Protein AF-A0A6P0KDK5-F1 (afdb_monomer_lite)

Secondary structure (DSSP, 8-state):
-HHHHHHHHHHHIIIII---HHHHHHHHTT-SSHHHHHH--HHHHHT-PPPTTSPPP---HHHHHHHHHHHHTT-S-TTS-HHHHHHHHHHHHHHHHHHHHHHT--HHHH-GGG--

pLDDT: mean 86.82, std 13.61, range [45.75, 98.0]

Radius of gyration: 17.65 Å; chains: 1; bounding box: 36×27×55 Å

Sequence (116 aa):
MPEQFHKMLTYALEKEIGLTQSKARSVAYFFVDIEDFLSVEGDKIKSIKSIPGKKAIKLTEDEITRILDYKSSGYLSTQLTVTENYLAVICRVFTKRQLDMIGRLTIKDLNPKRNA

Foldseek 3Di:
DQVLQLVLQLLLLCQVLNDDSVLSSQLSVVARHLVRLLPDDLVVSCVSQGDPPDHGDHDDPSSSVSSVCVSVVPLDDPVDDSVRSSVSSVVVSVVVVVVVVVVPDDPCNVCVPPPD

Structure (mmCIF, N/CA/C/O backbone):
data_AF-A0A6P0KDK5-F1
#
_entry.id   AF-A0A6P0KDK5-F1
#
loop_
_atom_site.group_PDB
_atom_site.id
_atom_site.type_symbol
_atom_site.label_atom_id
_atom_site.label_alt_id
_atom_site.label_comp_id
_atom_site.label_asym_id
_atom_site.label_entity_id
_atom_site.label_seq_id
_atom_site.pdbx_PDB_ins_code
_atom_site.Cartn_x
_atom_site.Cartn_y
_atom_site.Cartn_z
_atom_site.occupancy
_atom_site.B_iso_or_equiv
_atom_site.auth_seq_id
_atom_site.auth_comp_id
_atom_site.auth_asym_id
_atom_site.auth_atom_id
_atom_site.pdbx_PDB_model_num
ATOM 1 N N . MET A 1 1 ? 5.409 10.115 13.153 1.00 51.84 1 MET A N 1
ATOM 2 C CA . MET A 1 1 ? 5.422 8.647 12.973 1.00 51.84 1 MET A CA 1
ATOM 3 C C . MET A 1 1 ? 4.163 8.133 12.257 1.00 51.84 1 MET A C 1
ATOM 5 O O . MET A 1 1 ? 4.351 7.527 11.210 1.00 51.84 1 MET A O 1
ATOM 9 N N . PRO A 1 2 ? 2.914 8.450 12.669 1.00 65.25 2 PRO A N 1
ATOM 10 C CA . PRO A 1 2 ? 1.703 8.007 11.944 1.00 65.25 2 PRO A CA 1
ATOM 11 C C . PRO A 1 2 ? 1.623 8.551 10.510 1.00 65.25 2 PRO A C 1
ATOM 13 O O . PRO A 1 2 ? 1.275 7.850 9.569 1.00 65.25 2 PRO A O 1
ATOM 16 N N . GLU A 1 3 ? 2.055 9.800 10.319 1.00 86.25 3 GLU A N 1
ATOM 17 C CA . GLU A 1 3 ? 2.008 10.466 9.015 1.00 86.25 3 GLU A CA 1
ATOM 18 C C . GLU A 1 3 ? 2.881 9.782 7.946 1.00 86.25 3 GLU A C 1
ATOM 20 O O . GLU A 1 3 ? 2.513 9.758 6.773 1.00 86.25 3 GLU A O 1
ATOM 25 N N . GLN A 1 4 ? 4.031 9.211 8.328 1.00 92.12 4 GLN A N 1
ATOM 26 C CA . GLN A 1 4 ? 4.889 8.478 7.389 1.00 92.12 4 GLN A CA 1
ATOM 27 C C . GLN A 1 4 ? 4.239 7.162 6.964 1.00 92.12 4 GLN A C 1
ATOM 29 O O . GLN A 1 4 ? 4.271 6.834 5.779 1.00 92.12 4 GLN A O 1
ATOM 34 N N . PHE A 1 5 ? 3.594 6.460 7.899 1.00 95.94 5 PHE A N 1
ATOM 35 C CA . PHE A 1 5 ? 2.836 5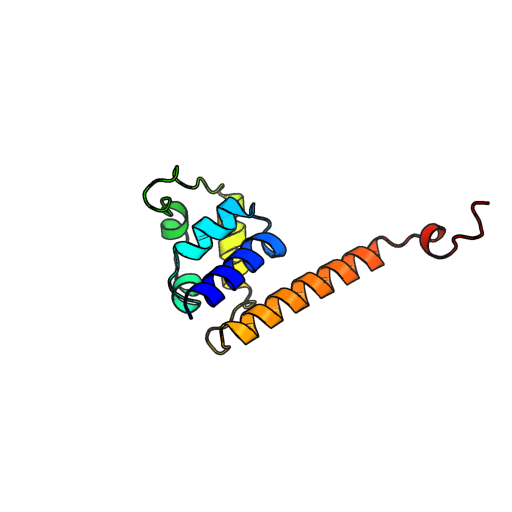.252 7.594 1.00 95.94 5 PHE A CA 1
ATOM 36 C C . PHE A 1 5 ? 1.675 5.563 6.646 1.00 95.94 5 PHE A C 1
ATOM 38 O O . PHE A 1 5 ? 1.556 4.935 5.596 1.00 95.94 5 PHE A O 1
ATOM 45 N N . HIS A 1 6 ? 0.880 6.598 6.938 1.00 95.56 6 HIS A N 1
ATOM 46 C CA . HIS A 1 6 ? -0.226 6.996 6.065 1.00 95.56 6 HIS A CA 1
ATOM 47 C C . HIS A 1 6 ? 0.253 7.406 4.673 1.00 95.56 6 HIS A C 1
ATOM 49 O O . HIS A 1 6 ? -0.390 7.047 3.687 1.00 95.56 6 HIS A O 1
ATOM 55 N N . LYS A 1 7 ? 1.387 8.112 4.560 1.00 96.75 7 LYS A N 1
ATOM 56 C CA . LYS A 1 7 ? 2.004 8.452 3.264 1.00 96.75 7 LYS A CA 1
ATOM 57 C C . LYS A 1 7 ? 2.432 7.202 2.497 1.00 96.75 7 LYS A C 1
ATOM 59 O O . LYS A 1 7 ? 2.075 7.071 1.327 1.00 96.75 7 LYS A O 1
ATOM 64 N N . MET A 1 8 ? 3.138 6.284 3.155 1.00 97.25 8 MET A N 1
ATOM 65 C CA . MET A 1 8 ? 3.560 5.011 2.570 1.00 97.25 8 MET A CA 1
ATOM 66 C C . MET A 1 8 ? 2.358 4.201 2.079 1.00 97.25 8 MET A C 1
ATOM 68 O O . MET A 1 8 ? 2.324 3.790 0.920 1.00 97.25 8 MET A O 1
ATOM 72 N N . LEU A 1 9 ? 1.357 3.994 2.938 1.00 97.25 9 LEU A N 1
ATOM 73 C CA . LEU A 1 9 ? 0.196 3.177 2.604 1.00 97.25 9 LEU A CA 1
ATOM 74 C C . LEU A 1 9 ? -0.638 3.838 1.504 1.00 97.25 9 LEU A C 1
ATOM 76 O O . LEU A 1 9 ? -1.042 3.162 0.566 1.00 97.25 9 LEU A O 1
ATOM 80 N N . THR A 1 10 ? -0.807 5.165 1.536 1.00 97.19 10 THR A N 1
ATOM 81 C CA . THR A 1 10 ? -1.449 5.906 0.435 1.00 97.19 10 THR A CA 1
ATOM 82 C C . THR A 1 10 ? -0.727 5.653 -0.889 1.00 97.19 10 THR A C 1
ATOM 84 O O . THR A 1 10 ? -1.374 5.343 -1.886 1.00 97.19 10 THR A O 1
ATOM 87 N N . TYR A 1 11 ? 0.606 5.746 -0.905 1.00 98.00 11 TYR A N 1
ATOM 88 C CA . TYR A 1 11 ? 1.398 5.513 -2.111 1.00 98.00 11 TYR A CA 1
ATOM 89 C C . TYR A 1 11 ? 1.265 4.071 -2.620 1.00 98.00 11 TYR A C 1
ATOM 91 O O . TYR A 1 11 ? 1.058 3.865 -3.814 1.00 98.00 11 TYR A O 1
ATOM 99 N N . ALA A 1 12 ? 1.329 3.078 -1.729 1.00 97.81 12 ALA A N 1
ATOM 100 C CA . ALA A 1 12 ? 1.153 1.669 -2.080 1.00 97.81 12 ALA A CA 1
ATOM 101 C C . ALA A 1 12 ? -0.236 1.396 -2.683 1.00 97.81 12 ALA A C 1
ATOM 103 O O . ALA A 1 12 ? -0.345 0.853 -3.782 1.00 97.81 12 ALA A O 1
ATOM 104 N N . LEU A 1 13 ? -1.298 1.847 -2.010 1.00 97.06 13 LEU A N 1
ATOM 105 C CA . LEU A 1 13 ? -2.681 1.700 -2.472 1.00 97.06 13 LEU A CA 1
ATOM 106 C C . LEU A 1 13 ? -2.915 2.383 -3.832 1.00 97.06 13 LEU A C 1
ATOM 108 O O . LEU A 1 13 ? -3.683 1.894 -4.660 1.00 97.06 13 LEU A O 1
ATOM 112 N N . GLU A 1 14 ? -2.245 3.505 -4.089 1.00 97.81 14 GLU A N 1
ATOM 113 C CA . GLU A 1 14 ? -2.344 4.205 -5.368 1.00 97.81 14 GLU A CA 1
ATOM 114 C C . GLU A 1 14 ? -1.553 3.503 -6.483 1.00 97.81 14 GLU A C 1
ATOM 116 O O . GLU A 1 14 ? -2.061 3.342 -7.591 1.00 97.81 14 GLU A O 1
ATOM 121 N N . LYS A 1 15 ? -0.301 3.106 -6.225 1.00 97.38 15 LYS A N 1
ATOM 122 C CA . LYS A 1 15 ? 0.634 2.677 -7.279 1.00 97.38 15 LYS A CA 1
ATOM 123 C C . LYS A 1 15 ? 0.680 1.174 -7.524 1.00 97.38 15 LYS A C 1
ATOM 125 O O . LYS A 1 15 ? 0.915 0.778 -8.662 1.00 97.38 15 LYS A O 1
ATOM 130 N N . GLU A 1 16 ? 0.478 0.361 -6.494 1.00 95.62 16 GLU A N 1
ATOM 131 C CA . GLU A 1 16 ? 0.504 -1.104 -6.600 1.00 95.62 16 GLU A CA 1
ATOM 132 C C . GLU A 1 16 ? -0.902 -1.654 -6.847 1.00 95.62 16 GLU A C 1
ATOM 134 O O . GLU A 1 16 ? -1.100 -2.486 -7.729 1.00 95.62 16 GLU A O 1
ATOM 139 N N . ILE A 1 17 ? -1.892 -1.140 -6.108 1.00 95.31 17 ILE A N 1
ATOM 140 C CA . ILE A 1 17 ? -3.285 -1.594 -6.208 1.00 95.31 17 ILE A CA 1
ATOM 141 C C . ILE A 1 17 ? -4.049 -0.838 -7.294 1.00 95.31 17 ILE A C 1
ATOM 143 O O . ILE A 1 17 ? -4.863 -1.446 -7.979 1.00 95.31 17 ILE A O 1
ATOM 147 N N . GLY A 1 18 ? -3.792 0.460 -7.490 1.00 95.31 18 GLY A N 1
ATOM 148 C CA . GLY A 1 18 ? -4.477 1.274 -8.502 1.00 95.31 18 GLY A CA 1
ATOM 149 C C . GLY A 1 18 ? -5.743 1.975 -8.002 1.00 95.31 18 GLY A C 1
ATOM 150 O O . GLY A 1 18 ? -6.655 2.220 -8.793 1.00 95.31 18 GLY A O 1
ATOM 151 N N . LEU A 1 19 ? -5.833 2.288 -6.705 1.00 95.06 19 LEU A N 1
ATOM 152 C CA . LEU A 1 19 ? -6.876 3.183 -6.196 1.00 95.06 19 LEU A CA 1
ATOM 153 C C . LEU A 1 19 ? -6.606 4.629 -6.626 1.00 95.06 19 LEU A C 1
ATOM 155 O O . LEU A 1 19 ? -5.463 5.051 -6.794 1.00 95.06 19 LEU A O 1
ATOM 159 N N . THR A 1 20 ? -7.661 5.441 -6.725 1.00 93.69 20 THR A N 1
ATOM 160 C CA . THR A 1 20 ? -7.475 6.891 -6.869 1.00 93.69 20 THR A CA 1
ATOM 161 C C . THR A 1 20 ? -6.800 7.458 -5.623 1.00 93.69 20 THR A C 1
ATOM 163 O O . THR A 1 20 ? -7.057 6.997 -4.510 1.00 93.69 20 THR A O 1
ATOM 166 N N . GLN A 1 21 ? -5.996 8.511 -5.782 1.00 92.38 21 GLN A N 1
ATOM 167 C CA . GLN A 1 21 ? -5.279 9.137 -4.667 1.00 92.38 21 GLN A CA 1
ATOM 168 C C . GLN A 1 21 ? -6.207 9.502 -3.492 1.00 92.38 21 GLN A C 1
ATOM 170 O O . GLN A 1 21 ? -5.857 9.304 -2.329 1.00 92.38 21 GLN A O 1
ATOM 175 N N . SER A 1 22 ? -7.422 9.989 -3.779 1.00 89.94 22 SER A N 1
ATOM 176 C CA . SER A 1 22 ? -8.403 10.305 -2.734 1.00 89.94 22 SER A CA 1
ATOM 177 C C . SER A 1 22 ? -8.866 9.061 -1.974 1.00 89.94 22 SER A C 1
ATOM 179 O O . SER A 1 22 ? -8.953 9.116 -0.750 1.00 89.94 22 SER A O 1
ATOM 181 N N . LYS A 1 23 ? -9.171 7.956 -2.671 1.00 90.50 23 LYS A N 1
ATOM 182 C CA . LYS A 1 23 ? -9.588 6.700 -2.029 1.00 90.50 23 LYS A CA 1
ATOM 183 C C . LYS A 1 23 ? -8.434 6.086 -1.243 1.00 90.50 23 LYS A C 1
ATOM 185 O O . LYS A 1 23 ? -8.614 5.768 -0.074 1.00 90.50 23 LYS A O 1
ATOM 190 N N . ALA A 1 24 ? -7.253 5.998 -1.856 1.00 93.69 24 ALA A N 1
ATOM 191 C CA . ALA A 1 24 ? -6.032 5.494 -1.237 1.00 93.69 24 ALA A CA 1
ATOM 192 C C . ALA A 1 24 ? -5.730 6.218 0.076 1.00 93.69 24 ALA A C 1
ATOM 194 O O . ALA A 1 24 ? -5.548 5.580 1.109 1.00 93.69 24 ALA A O 1
ATOM 195 N N . ARG A 1 25 ? -5.772 7.557 0.061 1.00 91.88 25 ARG A N 1
ATOM 196 C CA . ARG A 1 25 ? -5.565 8.357 1.267 1.00 91.88 25 ARG A CA 1
ATOM 197 C C . ARG A 1 25 ? -6.609 8.040 2.323 1.00 91.88 25 ARG A C 1
ATOM 199 O O . ARG A 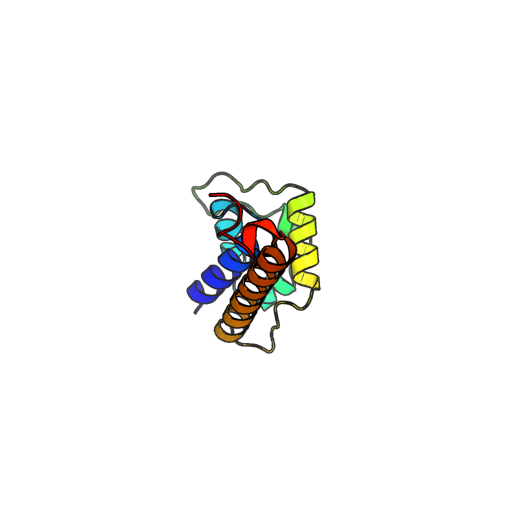1 25 ? -6.268 7.823 3.475 1.00 91.88 25 ARG A O 1
ATOM 206 N N . SER A 1 26 ? -7.884 8.026 1.962 1.00 88.81 26 SER A N 1
ATOM 207 C CA . SER A 1 26 ? -8.918 7.791 2.961 1.00 88.81 26 SER A CA 1
ATOM 208 C C . SER A 1 26 ? -8.876 6.386 3.565 1.00 88.81 26 SER A C 1
ATOM 210 O O . SER A 1 26 ? -9.106 6.259 4.761 1.00 88.81 26 SER A O 1
ATOM 212 N N . VAL A 1 27 ? -8.536 5.365 2.775 1.00 90.81 27 VAL A N 1
ATOM 213 C CA . VAL A 1 27 ? -8.314 3.999 3.272 1.00 90.81 27 VAL A CA 1
ATOM 214 C C . VAL A 1 27 ? -7.087 3.953 4.179 1.00 90.81 27 VAL A C 1
ATOM 216 O O . VAL A 1 27 ? -7.169 3.409 5.270 1.00 90.81 27 VAL A O 1
ATOM 219 N N . ALA A 1 28 ? -5.970 4.572 3.788 1.00 92.88 28 ALA A N 1
ATOM 220 C CA . ALA A 1 28 ? -4.748 4.564 4.590 1.00 92.88 28 ALA A CA 1
ATOM 221 C C . ALA A 1 28 ? -4.951 5.158 5.993 1.00 92.88 28 ALA A C 1
ATOM 223 O O . ALA A 1 28 ? -4.432 4.626 6.966 1.00 92.88 28 ALA A O 1
ATOM 224 N N . TYR A 1 29 ? -5.733 6.234 6.097 1.00 90.50 29 TYR A N 1
ATOM 225 C CA . TYR A 1 29 ? -6.032 6.903 7.368 1.00 90.50 29 TYR A CA 1
ATOM 226 C C . TYR A 1 29 ? -6.996 6.127 8.276 1.00 90.50 29 TYR A C 1
ATOM 228 O O . TYR A 1 29 ? -7.183 6.529 9.422 1.00 90.50 29 TYR A O 1
ATOM 236 N N . PHE A 1 30 ? -7.623 5.055 7.783 1.00 89.00 30 PHE A N 1
ATOM 237 C CA . PHE A 1 30 ? -8.408 4.157 8.628 1.00 89.00 30 PHE A CA 1
ATOM 238 C C . PHE A 1 30 ? -7.516 3.332 9.561 1.00 89.00 30 PHE A C 1
ATOM 240 O O . PHE A 1 30 ? -7.971 2.929 10.625 1.00 89.00 30 PHE A O 1
ATOM 247 N N . PHE A 1 31 ? -6.257 3.121 9.172 1.00 91.12 31 PHE A N 1
ATOM 248 C CA . PHE A 1 31 ? -5.321 2.279 9.899 1.00 91.12 31 PHE A CA 1
ATOM 249 C C . PHE A 1 31 ? -4.350 3.105 10.733 1.00 91.12 31 PHE A C 1
ATOM 251 O O . PHE A 1 31 ? -3.942 4.205 10.340 1.00 91.12 31 PHE A O 1
ATOM 258 N N . VAL A 1 32 ? -3.952 2.569 11.881 1.00 92.06 32 VAL A N 1
ATOM 259 C CA . VAL A 1 32 ? -2.993 3.225 12.779 1.00 92.06 32 VAL A CA 1
ATOM 260 C C . VAL A 1 32 ? -1.551 2.931 12.363 1.00 92.06 32 VAL A C 1
ATOM 262 O O . VAL A 1 32 ? -0.717 3.841 12.356 1.00 92.06 32 VAL A O 1
ATOM 265 N N . ASP A 1 33 ? -1.271 1.691 11.967 1.00 94.56 33 ASP A N 1
ATOM 266 C CA . ASP A 1 33 ? 0.052 1.216 11.568 1.00 94.56 33 ASP A CA 1
ATOM 267 C C . ASP A 1 33 ? -0.023 0.001 10.617 1.00 94.56 33 ASP A C 1
ATOM 269 O O . ASP A 1 33 ? -1.086 -0.381 10.118 1.00 94.56 33 ASP A O 1
ATOM 273 N N . ILE A 1 34 ? 1.144 -0.577 10.310 1.00 95.50 34 ILE A N 1
ATOM 274 C CA . ILE A 1 34 ? 1.281 -1.712 9.388 1.00 95.50 34 ILE A CA 1
ATOM 275 C C . ILE A 1 34 ? 0.597 -2.965 9.940 1.00 95.50 34 ILE A C 1
ATOM 277 O O . ILE A 1 34 ? 0.016 -3.714 9.161 1.00 95.50 34 ILE A O 1
ATOM 281 N N . GLU A 1 35 ? 0.652 -3.205 11.247 1.00 95.19 35 GLU A N 1
ATOM 282 C CA . GLU A 1 35 ? 0.058 -4.393 11.860 1.00 95.19 35 GLU A CA 1
ATOM 283 C C . GLU A 1 35 ? -1.471 -4.316 11.830 1.00 95.19 35 GLU A C 1
ATOM 285 O O . GLU A 1 35 ? -2.137 -5.281 11.451 1.00 95.19 35 GLU A O 1
ATOM 290 N N . ASP A 1 36 ? -2.032 -3.143 12.116 1.00 93.75 36 ASP A N 1
ATOM 291 C CA . ASP A 1 36 ? -3.463 -2.872 11.987 1.00 93.75 36 ASP A CA 1
ATOM 292 C C . ASP A 1 36 ? -3.951 -3.097 10.540 1.00 93.75 36 ASP A C 1
ATOM 294 O O . ASP A 1 36 ? -4.920 -3.818 10.288 1.00 93.75 36 ASP A O 1
ATOM 298 N N . PHE A 1 37 ? -3.205 -2.601 9.547 1.00 94.88 37 PHE A N 1
ATOM 299 C CA . PHE A 1 37 ? -3.506 -2.874 8.138 1.00 94.88 37 PHE A CA 1
ATOM 300 C C . PHE A 1 37 ? -3.378 -4.365 7.771 1.00 94.88 37 PHE A C 1
ATOM 302 O O . PHE A 1 37 ? -4.213 -4.906 7.045 1.00 94.88 37 PHE A O 1
ATOM 309 N N . LEU A 1 38 ? -2.347 -5.056 8.264 1.00 95.12 38 LEU A N 1
ATOM 310 C CA . LEU A 1 38 ? -2.098 -6.470 7.963 1.00 95.12 38 LEU A CA 1
ATOM 311 C C . LEU A 1 38 ? -2.965 -7.441 8.777 1.00 95.12 38 LEU A C 1
ATOM 313 O O . LEU A 1 38 ? -3.013 -8.626 8.449 1.00 95.12 38 LEU A O 1
ATOM 317 N N . SER A 1 39 ? -3.712 -6.974 9.771 1.00 92.81 39 SER A N 1
ATOM 318 C CA . SER A 1 39 ? -4.632 -7.805 10.556 1.00 92.81 39 SER A CA 1
ATOM 319 C C . SER A 1 39 ? -6.099 -7.641 10.143 1.00 92.81 39 SER A C 1
ATOM 321 O O . SER A 1 39 ? -6.895 -8.548 10.375 1.00 92.81 39 SER A O 1
ATOM 323 N N . VAL A 1 40 ? -6.468 -6.559 9.446 1.00 89.50 40 VAL A N 1
ATOM 324 C CA . VAL A 1 40 ? -7.871 -6.266 9.100 1.00 89.50 40 VAL A CA 1
ATOM 325 C C . VAL A 1 40 ? -8.544 -7.341 8.233 1.00 89.50 40 VAL A C 1
ATOM 327 O O . VAL A 1 40 ? -8.002 -7.804 7.228 1.00 89.50 40 VAL A O 1
ATOM 330 N N . GLU A 1 41 ? -9.765 -7.725 8.589 1.00 85.12 41 GLU A N 1
ATOM 331 C CA . GLU A 1 41 ? -10.591 -8.655 7.810 1.00 85.12 41 GLU A CA 1
ATOM 332 C C . GLU A 1 41 ? -11.362 -7.941 6.689 1.00 85.12 41 GLU A C 1
ATOM 334 O O . GLU A 1 41 ? -11.685 -6.754 6.792 1.00 85.12 41 GLU A O 1
ATOM 339 N N . GLY A 1 42 ? -11.713 -8.672 5.625 1.00 74.81 42 GLY A N 1
ATOM 340 C CA . GLY A 1 42 ? -12.402 -8.114 4.452 1.00 74.81 42 GLY A CA 1
ATOM 341 C C . GLY A 1 42 ? -13.724 -7.409 4.778 1.00 74.81 42 GLY A C 1
ATOM 342 O O . GLY A 1 42 ? -14.002 -6.339 4.232 1.00 74.81 42 GLY A O 1
ATOM 343 N N . ASP A 1 43 ? -14.496 -7.934 5.730 1.00 75.12 43 ASP A N 1
ATOM 344 C CA . ASP A 1 43 ? -15.770 -7.334 6.149 1.00 75.12 43 ASP A CA 1
ATOM 345 C C . ASP A 1 43 ? -15.581 -5.977 6.836 1.00 75.12 43 ASP A C 1
ATOM 347 O O . ASP A 1 43 ? -16.392 -5.061 6.670 1.00 75.12 43 ASP A O 1
ATOM 351 N N . LYS A 1 44 ? -14.459 -5.788 7.540 1.00 74.94 44 LYS A N 1
ATOM 352 C CA . LYS A 1 44 ? -14.111 -4.490 8.128 1.00 74.94 44 LYS A CA 1
ATOM 353 C C . LYS A 1 44 ? -13.694 -3.488 7.054 1.00 74.94 44 LYS A C 1
ATOM 355 O O . LYS A 1 44 ? -14.077 -2.323 7.158 1.00 74.94 44 LYS A O 1
ATOM 360 N N . ILE A 1 45 ? -13.024 -3.932 5.986 1.00 79.81 45 ILE A N 1
ATOM 361 C CA . ILE A 1 45 ? -12.670 -3.075 4.839 1.00 79.81 45 ILE A CA 1
ATOM 362 C C . ILE A 1 45 ? -13.932 -2.550 4.135 1.00 79.81 45 ILE A C 1
ATOM 364 O O . ILE A 1 45 ? -14.010 -1.365 3.807 1.00 79.81 45 ILE A O 1
ATOM 368 N N . LYS A 1 46 ? -14.961 -3.395 3.969 1.00 74.69 46 LYS A N 1
ATOM 369 C CA . LYS A 1 46 ? -16.277 -2.988 3.427 1.00 74.69 46 LYS A CA 1
ATOM 370 C C . LYS A 1 46 ? -16.929 -1.877 4.246 1.00 74.69 46 LYS A C 1
ATOM 372 O O . LYS A 1 46 ? -17.647 -1.037 3.708 1.00 74.69 46 LYS A O 1
ATOM 377 N N . SER A 1 47 ? -16.667 -1.876 5.550 1.00 70.06 47 SER A N 1
ATOM 378 C CA . SER A 1 47 ? -17.239 -0.931 6.503 1.00 70.06 47 SER A CA 1
ATOM 379 C C . SER A 1 47 ? -16.432 0.358 6.687 1.00 70.06 47 SER A C 1
ATOM 381 O O . SER A 1 47 ? -16.819 1.168 7.531 1.00 70.06 47 SER A O 1
ATOM 383 N N . ILE A 1 48 ? -15.350 0.583 5.920 1.00 73.12 48 ILE A N 1
ATOM 384 C CA . ILE A 1 48 ? -14.533 1.804 6.019 1.00 73.12 48 ILE A CA 1
ATOM 385 C C . ILE A 1 48 ? -15.408 3.020 5.694 1.00 73.12 48 ILE A C 1
ATOM 387 O O . ILE A 1 48 ? -15.660 3.378 4.541 1.00 73.12 48 ILE A O 1
ATOM 391 N N . LYS A 1 49 ? -15.899 3.671 6.749 1.00 63.00 49 LYS A N 1
ATOM 392 C CA . LYS A 1 49 ? -16.618 4.938 6.661 1.00 63.00 49 LYS A CA 1
ATOM 393 C C . LYS A 1 49 ? -15.600 6.057 6.495 1.00 63.00 49 LYS A C 1
ATOM 395 O O . LYS A 1 49 ? -14.485 5.996 7.005 1.00 63.00 49 LYS A O 1
ATOM 400 N N . SER A 1 50 ? -15.994 7.098 5.771 1.00 55.62 50 SER A N 1
ATOM 401 C CA . SER A 1 50 ? -15.133 8.268 5.628 1.00 55.62 50 SER A CA 1
ATOM 402 C C . SER A 1 50 ? -14.877 8.958 6.956 1.00 55.62 50 SER A C 1
ATOM 404 O O . SER A 1 50 ? -15.719 8.961 7.852 1.00 55.62 50 SER A O 1
ATOM 406 N N . ILE A 1 51 ? -13.718 9.610 7.008 1.00 57.88 51 ILE A N 1
ATOM 407 C CA . ILE A 1 51 ? -13.327 10.580 8.030 1.00 57.88 51 ILE A CA 1
ATOM 408 C C . ILE A 1 51 ? -14.488 11.572 8.257 1.00 57.88 51 ILE A C 1
ATOM 410 O O . ILE A 1 51 ? -15.105 12.002 7.269 1.00 57.88 51 ILE A O 1
ATOM 414 N N . PRO A 1 52 ? -14.782 11.962 9.515 1.00 45.75 52 PRO A N 1
ATOM 415 C CA . PRO A 1 52 ? -15.819 12.943 9.828 1.00 45.75 52 PRO A CA 1
ATOM 416 C C . PRO A 1 52 ? -15.727 14.180 8.920 1.00 45.75 52 PRO A C 1
ATOM 418 O O . PRO A 1 52 ? -14.667 14.791 8.793 1.00 45.75 52 PRO A O 1
ATOM 421 N N . GLY A 1 53 ? -16.831 14.520 8.243 1.00 53.50 53 GLY A N 1
ATOM 422 C CA . GLY A 1 53 ? -16.909 15.647 7.302 1.00 53.50 53 GLY A CA 1
ATOM 423 C C . GLY A 1 53 ? -16.689 15.313 5.817 1.00 53.50 53 GLY A C 1
ATOM 424 O O . GLY A 1 53 ? -16.806 16.208 4.981 1.00 53.50 53 GLY A O 1
ATOM 425 N N . LYS A 1 54 ? -16.419 14.053 5.440 1.00 55.00 54 LYS A N 1
ATOM 426 C CA . LYS A 1 54 ? -16.339 13.616 4.028 1.00 55.00 54 LYS A CA 1
ATOM 427 C C . LYS A 1 54 ? -17.359 12.516 3.710 1.00 55.00 54 LYS A C 1
ATOM 429 O O . LYS A 1 54 ? -17.656 11.675 4.552 1.00 55.00 54 LYS A O 1
ATOM 434 N N . LYS A 1 55 ? -17.889 12.500 2.476 1.00 58.41 55 LYS A N 1
ATOM 435 C CA . LYS A 1 55 ? -18.774 11.425 1.970 1.00 58.41 55 LYS A CA 1
ATOM 436 C C . LYS A 1 55 ? -18.090 10.070 2.131 1.00 58.41 55 LYS A C 1
ATOM 438 O O . LYS A 1 55 ? -16.919 9.981 1.776 1.00 58.41 55 LYS A O 1
ATOM 443 N N . ALA A 1 56 ? -18.806 9.054 2.624 1.00 66.12 56 ALA A N 1
ATOM 444 C CA . ALA A 1 56 ? -18.309 7.684 2.794 1.00 66.12 56 ALA A CA 1
ATOM 445 C C . ALA A 1 56 ? -17.570 7.176 1.543 1.00 66.12 56 ALA A C 1
ATOM 447 O O . ALA A 1 56 ? -18.057 7.359 0.424 1.00 66.12 56 ALA A O 1
ATOM 448 N N . ILE A 1 57 ? -16.396 6.561 1.723 1.00 75.81 57 ILE A N 1
ATOM 449 C CA . ILE A 1 57 ? -15.676 5.933 0.613 1.00 75.81 57 ILE A CA 1
ATOM 450 C C . ILE A 1 57 ? -16.451 4.690 0.210 1.00 75.81 57 ILE A C 1
ATOM 452 O O . ILE A 1 57 ? -16.665 3.793 1.017 1.00 75.81 57 ILE A O 1
ATOM 456 N N . LYS A 1 58 ? -16.867 4.633 -1.053 1.00 82.44 58 LYS A N 1
ATOM 457 C CA . LYS A 1 58 ? -17.432 3.421 -1.635 1.00 82.44 58 LYS A CA 1
ATOM 458 C C . LYS A 1 58 ? -16.321 2.689 -2.382 1.00 82.44 58 LYS A C 1
ATOM 460 O O . LYS A 1 58 ? -15.878 3.164 -3.433 1.00 82.44 58 LYS A O 1
ATOM 465 N N . LEU A 1 59 ? -15.850 1.588 -1.803 1.00 86.38 59 LEU A N 1
ATOM 466 C CA . LEU A 1 59 ? -14.965 0.643 -2.480 1.00 86.38 59 LEU A CA 1
ATOM 467 C C . LEU A 1 59 ? -15.809 -0.343 -3.296 1.00 86.38 59 LEU A C 1
ATOM 469 O O . LEU A 1 59 ? -16.899 -0.726 -2.869 1.00 86.38 59 LEU A O 1
ATOM 473 N N . THR A 1 60 ? -15.343 -0.709 -4.485 1.00 90.12 60 THR A N 1
ATOM 474 C CA . THR A 1 60 ? -15.930 -1.817 -5.252 1.00 90.12 60 THR A CA 1
ATOM 475 C C . THR A 1 60 ? -15.427 -3.154 -4.707 1.00 90.12 60 THR A C 1
ATOM 477 O O . THR A 1 60 ? -14.382 -3.201 -4.064 1.00 90.12 60 THR A O 1
ATOM 480 N N . GLU A 1 61 ? -16.133 -4.254 -4.981 1.00 89.31 61 GLU A N 1
ATOM 481 C CA . GLU A 1 61 ? -15.653 -5.590 -4.584 1.00 89.31 61 GLU A CA 1
ATOM 482 C C . GLU A 1 61 ? -14.270 -5.892 -5.189 1.00 89.31 61 GLU A C 1
ATOM 484 O O . GLU A 1 61 ? -13.394 -6.357 -4.476 1.00 89.31 61 GLU A O 1
ATOM 489 N N . ASP A 1 62 ? -14.024 -5.509 -6.448 1.00 93.00 62 ASP A N 1
ATOM 490 C CA . ASP A 1 62 ? -12.702 -5.620 -7.089 1.00 93.00 62 ASP A CA 1
ATOM 491 C C . ASP A 1 62 ? -11.605 -4.816 -6.362 1.00 93.00 62 ASP A C 1
ATOM 493 O O . ASP A 1 62 ? -10.495 -5.306 -6.158 1.00 93.00 62 ASP A O 1
ATOM 497 N N . GLU A 1 63 ? -11.900 -3.583 -5.935 1.00 93.06 63 GLU A N 1
ATOM 498 C CA . GLU A 1 63 ? -10.954 -2.778 -5.153 1.00 93.06 63 GLU A CA 1
ATOM 499 C C . GLU A 1 63 ? -10.641 -3.447 -3.807 1.00 93.06 63 GLU A C 1
ATOM 501 O O . GLU A 1 63 ? -9.492 -3.441 -3.374 1.00 93.06 63 GLU A O 1
ATOM 506 N N . ILE A 1 64 ? -11.642 -4.049 -3.160 1.00 92.00 64 ILE A N 1
ATOM 507 C CA . ILE A 1 64 ? -11.472 -4.763 -1.890 1.00 92.00 64 ILE A CA 1
ATOM 508 C C . ILE A 1 64 ? -10.635 -6.024 -2.091 1.00 92.00 64 ILE A C 1
ATOM 510 O O . ILE A 1 64 ? -9.693 -6.240 -1.331 1.00 92.00 64 ILE A O 1
ATOM 514 N N . THR A 1 65 ? -10.922 -6.814 -3.127 1.00 93.06 65 THR A N 1
ATOM 515 C CA . THR A 1 65 ? -10.131 -7.997 -3.482 1.00 93.06 65 THR A CA 1
ATOM 516 C C . THR A 1 65 ? -8.670 -7.623 -3.696 1.00 93.06 65 THR A C 1
ATOM 518 O O . THR A 1 65 ? -7.807 -8.195 -3.041 1.00 93.06 65 THR A O 1
ATOM 521 N N . ARG A 1 66 ? -8.373 -6.583 -4.485 1.00 95.38 66 ARG A N 1
ATOM 522 C CA . ARG A 1 66 ? -6.982 -6.148 -4.698 1.00 95.38 66 ARG A CA 1
ATOM 523 C C . ARG A 1 66 ? -6.287 -5.677 -3.415 1.00 95.38 66 ARG A C 1
ATOM 525 O O . ARG A 1 66 ? -5.083 -5.884 -3.270 1.00 95.38 66 ARG A O 1
ATOM 532 N N . ILE A 1 67 ? -7.008 -5.048 -2.482 1.00 94.44 67 ILE A N 1
ATOM 533 C CA . ILE A 1 67 ? -6.449 -4.679 -1.168 1.00 94.44 67 ILE A CA 1
ATOM 534 C C . ILE A 1 67 ? -6.111 -5.937 -0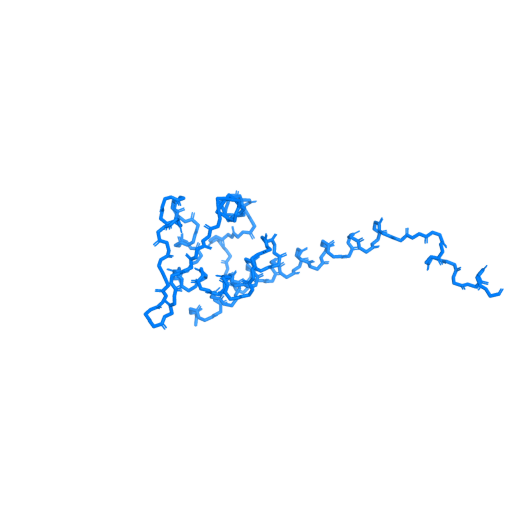.360 1.00 94.44 67 ILE A C 1
ATOM 536 O O . ILE A 1 67 ? -5.032 -6.004 0.228 1.00 94.44 67 ILE A O 1
ATOM 540 N N . LEU A 1 68 ? -7.009 -6.925 -0.335 1.00 93.06 68 LEU A N 1
ATOM 541 C CA . LEU A 1 68 ? -6.793 -8.197 0.360 1.00 93.06 68 LEU A CA 1
ATOM 542 C C . LEU A 1 68 ? -5.629 -8.986 -0.253 1.00 93.06 68 LEU A C 1
ATOM 544 O O . LEU A 1 68 ? -4.769 -9.474 0.482 1.00 93.06 68 LEU A O 1
ATOM 548 N N . ASP A 1 69 ? -5.544 -9.029 -1.580 1.00 94.75 69 ASP A N 1
ATOM 549 C CA . ASP A 1 69 ? -4.441 -9.664 -2.298 1.00 94.75 69 ASP A CA 1
ATOM 550 C C . ASP A 1 69 ? -3.116 -8.988 -1.939 1.00 94.75 69 ASP A C 1
ATOM 552 O O . ASP A 1 69 ? -2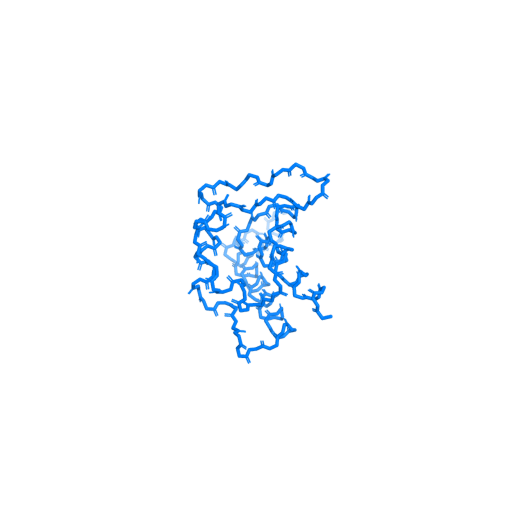.166 -9.649 -1.519 1.00 94.75 69 ASP A O 1
ATOM 556 N N . TYR A 1 70 ? -3.067 -7.654 -1.995 1.00 95.50 70 TYR A N 1
ATOM 557 C CA . TYR A 1 70 ? -1.880 -6.888 -1.621 1.00 95.50 70 TYR A CA 1
ATOM 558 C C . TYR A 1 70 ? -1.473 -7.120 -0.162 1.00 95.50 70 TYR A C 1
ATOM 560 O O . TYR A 1 70 ? -0.295 -7.328 0.123 1.00 95.50 70 TYR A O 1
ATOM 568 N N . LYS A 1 71 ? -2.434 -7.140 0.765 1.00 93.25 71 LYS A N 1
ATOM 569 C CA . LYS A 1 71 ? -2.208 -7.462 2.180 1.00 93.25 71 LYS A CA 1
ATOM 570 C C . LYS A 1 71 ? -1.569 -8.849 2.343 1.00 93.25 71 LYS A C 1
ATOM 572 O O . LYS A 1 71 ? -0.644 -9.008 3.133 1.00 93.25 71 LYS A O 1
ATOM 577 N N . SER A 1 72 ? -2.035 -9.838 1.579 1.00 93.00 72 SER A N 1
ATOM 578 C CA . SER A 1 72 ? -1.549 -11.225 1.643 1.00 93.00 72 SER A CA 1
ATOM 579 C C . SER A 1 72 ? -0.248 -11.486 0.869 1.00 93.00 72 SER A C 1
ATOM 581 O O . SER A 1 72 ? 0.410 -12.496 1.095 1.00 93.00 72 SER A O 1
ATOM 583 N N . SER A 1 73 ? 0.159 -10.566 -0.010 1.00 93.69 73 SER A N 1
ATOM 584 C CA . SER A 1 73 ? 1.313 -10.728 -0.911 1.00 93.69 73 SER A CA 1
ATOM 585 C C . SER A 1 73 ? 2.688 -10.792 -0.228 1.00 93.69 73 SER A C 1
ATOM 587 O O . SER A 1 73 ? 3.679 -11.125 -0.877 1.00 93.69 73 SER A O 1
ATOM 589 N N . GLY A 1 74 ? 2.785 -10.407 1.050 1.00 94.06 74 GLY A N 1
ATOM 590 C CA . GLY A 1 74 ? 4.065 -10.259 1.754 1.00 94.06 74 GLY A CA 1
ATOM 591 C C . GLY A 1 74 ? 4.873 -9.019 1.341 1.00 94.06 74 GLY A C 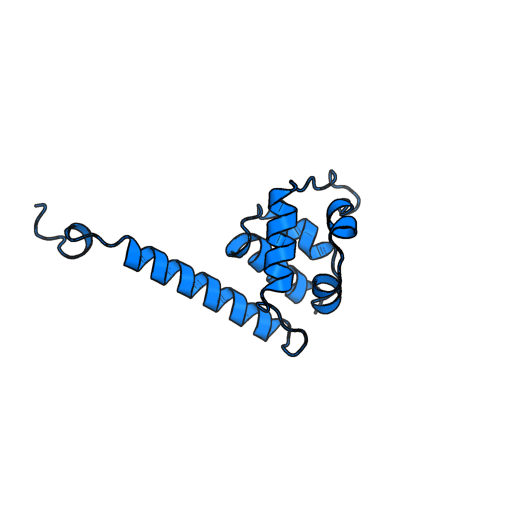1
ATOM 592 O O . GLY A 1 74 ? 6.037 -8.882 1.707 1.00 94.06 74 GLY A O 1
ATOM 593 N N . TYR A 1 75 ? 4.280 -8.098 0.575 1.00 95.31 75 TYR A N 1
ATOM 594 C CA . TYR A 1 75 ? 4.938 -6.868 0.114 1.00 95.31 75 TYR A CA 1
ATOM 595 C C . TYR A 1 75 ? 5.173 -5.826 1.207 1.00 95.31 75 TYR A C 1
ATOM 597 O O . TYR A 1 75 ? 6.012 -4.933 1.025 1.00 95.31 75 TYR A O 1
ATOM 605 N N . LEU A 1 76 ? 4.433 -5.936 2.308 1.00 96.56 76 LEU A N 1
ATOM 606 C CA . LEU A 1 76 ? 4.671 -5.226 3.556 1.00 96.56 76 LEU A CA 1
ATOM 607 C C . LEU A 1 76 ? 5.042 -6.239 4.640 1.00 96.56 76 LEU A C 1
ATOM 609 O O . LEU A 1 76 ? 4.539 -7.361 4.643 1.00 96.56 76 LEU A O 1
ATOM 613 N N . SER A 1 77 ? 5.896 -5.824 5.570 1.00 95.94 77 SER A N 1
ATOM 614 C CA . SER A 1 77 ? 6.356 -6.657 6.678 1.00 95.94 77 SER A CA 1
ATOM 615 C C . SER A 1 77 ? 6.350 -5.875 7.983 1.00 95.94 77 SER A C 1
ATOM 617 O O . SER A 1 77 ? 6.855 -4.752 8.040 1.00 95.94 77 SER A O 1
ATOM 619 N N . THR A 1 78 ? 5.829 -6.494 9.043 1.00 96.38 78 THR A N 1
ATOM 620 C CA . THR A 1 78 ? 5.904 -5.970 10.417 1.00 96.38 78 THR A CA 1
ATOM 621 C C . THR A 1 78 ? 7.318 -6.036 10.998 1.00 96.38 78 THR A C 1
ATOM 623 O O . THR A 1 78 ? 7.603 -5.361 11.979 1.00 96.38 78 THR A O 1
ATOM 626 N N . GLN A 1 79 ? 8.222 -6.806 10.379 1.00 96.88 79 GLN A N 1
ATOM 627 C CA . GLN A 1 79 ? 9.636 -6.887 10.771 1.00 96.88 79 GLN A CA 1
ATOM 628 C C . GLN A 1 79 ? 10.474 -5.722 10.229 1.00 96.88 79 GLN A C 1
ATOM 630 O O . GLN A 1 79 ? 11.630 -5.563 10.608 1.00 96.88 79 GLN A O 1
ATOM 635 N N . LEU A 1 80 ? 9.910 -4.928 9.316 1.00 96.19 80 LEU A N 1
ATOM 636 C CA . LEU A 1 80 ? 10.556 -3.766 8.722 1.00 96.19 80 LEU A CA 1
ATOM 637 C C . LEU A 1 80 ? 9.958 -2.486 9.308 1.00 96.19 80 LEU A C 1
ATOM 639 O O . LEU A 1 80 ? 8.756 -2.391 9.563 1.00 96.19 80 LEU A O 1
ATOM 643 N N . THR A 1 81 ? 10.781 -1.453 9.443 1.00 96.62 81 THR A N 1
ATOM 644 C CA . THR A 1 81 ? 10.306 -0.107 9.765 1.00 96.62 81 THR A CA 1
ATOM 645 C C . THR A 1 81 ? 9.397 0.432 8.656 1.00 96.62 81 THR A C 1
ATOM 647 O O . THR A 1 81 ? 9.397 -0.036 7.512 1.00 96.62 81 THR A O 1
ATOM 650 N N . VAL A 1 82 ? 8.626 1.479 8.961 1.00 96.19 82 VAL A N 1
ATOM 651 C CA . VAL A 1 82 ? 7.795 2.170 7.958 1.00 96.19 82 VAL A CA 1
ATOM 652 C C . VAL A 1 82 ? 8.640 2.673 6.784 1.00 96.19 82 VAL A C 1
ATOM 654 O O . VAL A 1 82 ? 8.227 2.552 5.634 1.00 96.19 82 VAL A O 1
ATOM 657 N N . THR A 1 83 ? 9.832 3.207 7.056 1.00 96.69 83 THR A N 1
ATOM 658 C CA . THR A 1 83 ? 10.743 3.719 6.024 1.00 96.69 83 THR A CA 1
ATOM 659 C C . THR A 1 83 ? 11.247 2.607 5.109 1.00 96.69 83 THR A C 1
ATOM 661 O O . THR A 1 83 ? 11.253 2.783 3.892 1.00 96.69 83 THR A O 1
ATOM 664 N N . GLU A 1 84 ? 11.629 1.457 5.665 1.00 97.81 84 GLU A N 1
ATOM 665 C CA . GLU A 1 84 ? 12.089 0.303 4.881 1.00 97.81 84 GLU A CA 1
ATOM 666 C C . GLU A 1 84 ? 10.965 -0.278 4.025 1.00 97.81 84 GLU A C 1
ATOM 668 O O . GLU A 1 84 ? 11.162 -0.514 2.833 1.00 97.81 84 GLU A O 1
ATOM 673 N N . ASN A 1 85 ? 9.762 -0.422 4.591 1.00 97.94 85 ASN A N 1
ATOM 674 C CA . ASN A 1 85 ? 8.579 -0.801 3.820 1.00 97.94 85 ASN A CA 1
ATOM 675 C C . ASN A 1 85 ? 8.313 0.196 2.688 1.00 97.94 85 ASN A C 1
ATOM 677 O O . ASN A 1 85 ? 8.040 -0.204 1.557 1.00 97.94 85 ASN A O 1
ATOM 681 N N . TYR A 1 86 ? 8.433 1.497 2.958 1.00 97.50 86 TYR A N 1
ATOM 682 C CA . TYR A 1 86 ? 8.201 2.515 1.942 1.00 97.50 86 TYR A CA 1
ATOM 683 C C . TYR A 1 86 ? 9.219 2.446 0.808 1.00 97.50 86 TYR A C 1
ATOM 685 O O . TYR A 1 86 ? 8.840 2.478 -0.364 1.00 97.50 86 TYR A O 1
ATOM 693 N N . LEU A 1 87 ? 10.499 2.287 1.144 1.00 97.75 87 LEU A N 1
ATOM 694 C CA . LEU A 1 87 ? 11.554 2.102 0.159 1.00 97.75 87 LEU A CA 1
ATOM 695 C C . LEU A 1 87 ? 11.302 0.846 -0.684 1.00 97.75 87 LEU A C 1
ATOM 697 O O . LEU A 1 87 ? 11.399 0.911 -1.907 1.00 97.75 87 LEU A O 1
ATOM 701 N N . ALA A 1 88 ? 10.897 -0.264 -0.061 1.00 97.75 88 ALA A N 1
ATOM 702 C CA . ALA A 1 88 ? 10.559 -1.494 -0.770 1.00 97.75 88 ALA A CA 1
ATOM 703 C C . ALA A 1 88 ? 9.405 -1.291 -1.770 1.00 97.75 88 ALA A C 1
ATOM 705 O O . ALA A 1 88 ? 9.501 -1.741 -2.914 1.00 97.75 88 ALA A O 1
ATOM 706 N N . VAL A 1 89 ? 8.349 -0.564 -1.379 1.00 97.62 89 VAL A N 1
ATOM 707 C CA . VAL A 1 89 ? 7.233 -0.210 -2.276 1.00 97.62 89 VAL A CA 1
ATOM 708 C C . VAL A 1 89 ? 7.725 0.640 -3.450 1.00 97.62 89 VAL A C 1
ATOM 710 O O . VAL A 1 89 ? 7.417 0.335 -4.600 1.00 97.62 89 VAL A O 1
ATOM 713 N N . ILE A 1 90 ? 8.511 1.689 -3.189 1.00 97.75 90 ILE A N 1
ATOM 714 C CA . ILE A 1 90 ? 9.042 2.569 -4.242 1.00 97.75 90 ILE A CA 1
ATOM 715 C C . ILE A 1 90 ? 9.895 1.771 -5.232 1.00 97.75 90 ILE A C 1
ATOM 717 O O . ILE A 1 90 ? 9.710 1.903 -6.443 1.00 97.75 90 ILE A O 1
ATOM 721 N N . CYS A 1 91 ? 10.792 0.919 -4.732 1.00 97.8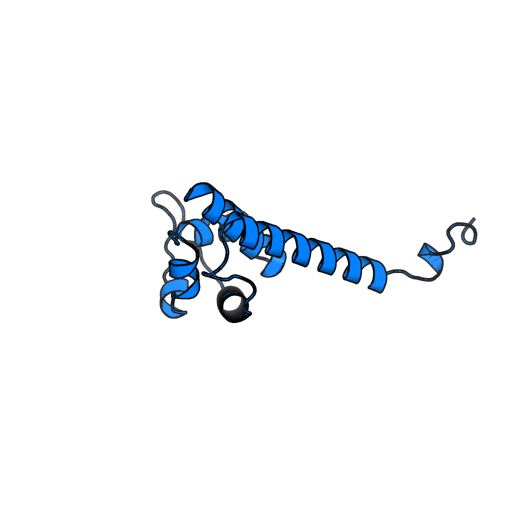8 91 CYS A N 1
ATOM 722 C CA . CYS A 1 91 ? 11.657 0.083 -5.558 1.00 97.88 91 CYS A CA 1
ATOM 723 C C . CYS A 1 91 ? 10.851 -0.871 -6.446 1.00 97.88 91 CYS A C 1
ATOM 725 O O . CYS A 1 91 ? 11.129 -0.956 -7.640 1.00 97.88 91 CYS A O 1
ATOM 727 N N . ARG A 1 92 ? 9.820 -1.543 -5.916 1.00 96.88 92 ARG A N 1
ATOM 728 C CA . ARG A 1 92 ? 8.953 -2.419 -6.725 1.00 96.88 92 ARG A CA 1
ATOM 729 C C . ARG A 1 92 ? 8.206 -1.653 -7.808 1.00 96.88 92 ARG A C 1
ATOM 731 O O . ARG A 1 92 ? 8.252 -2.055 -8.970 1.00 96.88 92 ARG A O 1
ATOM 738 N N . VAL A 1 93 ? 7.578 -0.529 -7.457 1.00 96.81 93 VAL A N 1
ATOM 739 C CA . VAL A 1 93 ? 6.861 0.323 -8.419 1.00 96.81 93 VAL A CA 1
ATOM 740 C C . VAL A 1 93 ? 7.805 0.812 -9.517 1.00 96.81 93 VAL A C 1
ATOM 742 O O . VAL A 1 93 ? 7.440 0.811 -10.694 1.00 96.81 93 VAL A O 1
ATOM 745 N N . PHE A 1 94 ? 9.023 1.217 -9.154 1.00 96.81 94 PHE A N 1
ATOM 746 C CA . PHE A 1 94 ? 10.043 1.618 -10.114 1.00 96.81 94 PHE A CA 1
ATOM 747 C C . PHE A 1 94 ? 10.432 0.459 -11.037 1.00 96.81 94 PHE A C 1
ATOM 749 O O . PHE A 1 94 ? 10.334 0.606 -12.253 1.00 96.81 94 PHE A O 1
ATOM 756 N N . THR A 1 95 ? 10.802 -0.698 -10.485 1.00 96.94 95 THR A N 1
ATOM 757 C CA . THR A 1 95 ? 11.199 -1.878 -11.266 1.00 96.94 95 THR A CA 1
ATOM 758 C C . THR A 1 95 ? 10.088 -2.331 -12.206 1.00 96.94 95 THR A C 1
ATOM 760 O O . THR A 1 95 ? 10.353 -2.567 -13.381 1.00 96.94 95 THR A O 1
ATOM 763 N N . LYS A 1 96 ? 8.834 -2.373 -11.740 1.00 94.94 96 LYS A N 1
ATOM 764 C CA . LYS A 1 96 ? 7.674 -2.714 -12.576 1.00 94.94 96 LYS A CA 1
ATOM 765 C C . LYS A 1 96 ? 7.554 -1.777 -13.776 1.00 94.94 96 LYS A C 1
ATOM 767 O O . LYS A 1 96 ? 7.408 -2.241 -14.899 1.00 94.94 96 LYS A O 1
ATOM 772 N N . ARG A 1 97 ? 7.713 -0.466 -13.564 1.00 94.69 97 ARG A N 1
ATOM 773 C CA . ARG A 1 97 ? 7.709 0.519 -14.660 1.00 94.69 97 ARG A CA 1
ATOM 774 C C . ARG A 1 97 ? 8.863 0.315 -15.634 1.00 94.69 97 ARG A C 1
ATOM 776 O O . ARG A 1 97 ? 8.644 0.427 -16.833 1.00 94.69 97 ARG A O 1
ATOM 783 N N . GLN A 1 98 ? 10.069 0.023 -15.144 1.00 94.38 98 GLN A N 1
ATOM 784 C CA . GLN A 1 98 ? 11.212 -0.249 -16.022 1.00 94.38 98 GLN A CA 1
ATOM 785 C C . GLN A 1 98 ? 10.971 -1.500 -16.876 1.00 94.38 98 GLN A C 1
ATOM 787 O O . GLN A 1 98 ? 11.223 -1.478 -18.078 1.00 94.38 98 GLN A O 1
ATOM 792 N N . LEU A 1 99 ? 10.419 -2.563 -16.285 1.00 94.44 99 LEU A N 1
ATOM 793 C CA . LEU A 1 99 ? 10.053 -3.778 -17.014 1.00 94.44 99 LEU A CA 1
ATOM 794 C C . LEU A 1 99 ? 8.960 -3.510 -18.055 1.00 94.44 99 LEU A C 1
ATOM 796 O O . LEU A 1 99 ? 9.099 -3.940 -19.197 1.00 94.44 99 LEU A O 1
ATOM 800 N N . ASP A 1 100 ? 7.925 -2.748 -17.698 1.00 93.19 100 ASP A N 1
ATOM 801 C CA . ASP A 1 100 ? 6.863 -2.349 -18.629 1.00 93.19 100 ASP A CA 1
ATOM 802 C C . ASP A 1 100 ? 7.411 -1.516 -19.796 1.00 93.19 100 ASP A C 1
ATOM 804 O O . ASP A 1 100 ? 6.982 -1.689 -20.936 1.00 93.19 100 ASP A O 1
ATOM 808 N N . MET A 1 101 ? 8.358 -0.611 -19.526 1.00 90.69 101 MET A N 1
ATOM 809 C CA . MET A 1 101 ? 9.030 0.175 -20.561 1.00 90.69 101 MET A CA 1
ATOM 810 C C . MET A 1 101 ? 9.806 -0.731 -21.512 1.00 90.69 101 MET A C 1
ATOM 812 O O . MET A 1 101 ? 9.601 -0.643 -22.718 1.00 90.69 101 MET A O 1
ATOM 816 N N . ILE A 1 102 ? 10.641 -1.628 -20.978 1.00 90.44 102 ILE A N 1
ATOM 817 C CA . ILE A 1 102 ? 11.436 -2.571 -21.775 1.00 90.44 102 ILE A CA 1
ATOM 818 C C . ILE A 1 102 ? 10.528 -3.471 -22.619 1.00 90.44 102 ILE A C 1
ATOM 820 O O . ILE A 1 102 ? 10.770 -3.633 -23.812 1.00 90.44 102 ILE A O 1
ATOM 824 N N . GLY A 1 103 ? 9.456 -4.009 -22.034 1.00 88.44 103 GLY A N 1
ATOM 825 C CA . GLY A 1 103 ? 8.514 -4.889 -22.730 1.00 88.44 103 GLY A CA 1
ATOM 826 C C . GLY A 1 103 ? 7.730 -4.208 -23.857 1.00 88.44 103 GLY A C 1
ATOM 827 O O . GLY A 1 103 ? 7.189 -4.893 -24.722 1.00 88.44 103 GLY A O 1
ATOM 828 N N . ARG A 1 104 ? 7.671 -2.871 -23.871 1.00 89.50 104 ARG A N 1
ATOM 829 C CA . ARG A 1 104 ? 7.008 -2.078 -24.918 1.00 89.50 104 ARG A CA 1
ATOM 830 C C . ARG A 1 104 ? 7.966 -1.545 -25.980 1.00 89.50 104 ARG A C 1
ATOM 832 O O . ARG A 1 104 ? 7.490 -0.953 -26.945 1.00 89.50 104 ARG A O 1
ATOM 839 N N . LEU A 1 105 ? 9.278 -1.732 -25.821 1.00 86.94 105 LEU A N 1
ATOM 840 C CA . LEU A 1 105 ? 10.252 -1.299 -26.819 1.00 86.94 105 LEU A CA 1
ATOM 841 C C . LEU A 1 105 ? 10.037 -2.061 -28.127 1.00 86.94 105 LEU A C 1
ATOM 843 O O . LEU A 1 105 ? 10.056 -3.290 -28.169 1.00 86.94 105 LEU A O 1
ATOM 847 N N . THR A 1 106 ? 9.883 -1.320 -29.218 1.00 79.62 106 THR A N 1
ATOM 848 C CA . THR A 1 106 ? 9.856 -1.867 -30.574 1.00 79.62 106 THR A CA 1
ATOM 849 C C . THR A 1 106 ? 11.165 -1.559 -31.304 1.00 79.62 106 THR A C 1
ATOM 851 O O . THR A 1 106 ? 11.930 -0.675 -30.921 1.00 79.62 106 THR A O 1
ATOM 854 N N . ILE A 1 107 ? 11.425 -2.245 -32.424 1.00 75.00 107 ILE A N 1
ATOM 855 C CA . ILE A 1 107 ? 12.592 -1.964 -33.287 1.00 75.00 107 ILE A CA 1
ATOM 856 C C . ILE A 1 107 ? 12.619 -0.493 -33.749 1.00 75.00 107 ILE A C 1
ATOM 858 O O . ILE A 1 107 ? 13.695 0.063 -33.963 1.00 75.00 107 ILE A O 1
ATOM 862 N N . LYS A 1 108 ? 11.451 0.154 -33.876 1.00 74.94 108 LYS A N 1
ATOM 863 C CA . LYS A 1 108 ? 11.347 1.578 -34.228 1.00 74.94 108 LYS A CA 1
ATOM 864 C C . LYS A 1 108 ? 11.874 2.489 -33.115 1.00 74.94 108 LYS A C 1
ATOM 866 O O . LYS A 1 108 ? 12.498 3.498 -33.424 1.00 74.94 108 LYS A O 1
ATOM 871 N N . ASP A 1 109 ? 11.683 2.103 -31.856 1.00 76.25 109 ASP A N 1
ATOM 872 C CA . ASP A 1 109 ? 12.175 2.839 -30.683 1.00 76.25 109 ASP A CA 1
ATOM 873 C C . ASP A 1 109 ? 13.686 2.643 -30.484 1.00 76.25 109 ASP A C 1
ATOM 875 O O . ASP A 1 109 ? 14.381 3.531 -29.997 1.00 76.25 109 ASP A O 1
ATOM 879 N N . LEU A 1 110 ? 14.214 1.491 -30.913 1.00 73.06 110 LEU A N 1
ATOM 880 C CA . LEU A 1 110 ? 15.635 1.143 -30.820 1.00 73.06 110 LEU A CA 1
ATOM 881 C C . LEU A 1 110 ? 16.485 1.703 -31.971 1.00 73.06 110 LEU A C 1
ATOM 883 O O . LEU A 1 110 ? 17.711 1.745 -31.860 1.00 73.06 110 LEU A O 1
ATOM 887 N N . ASN A 1 111 ? 15.866 2.128 -33.078 1.00 68.50 111 ASN A N 1
ATOM 888 C CA . ASN A 1 111 ? 16.577 2.694 -34.223 1.00 68.50 111 ASN A CA 1
ATOM 889 C C . ASN A 1 111 ? 15.900 3.972 -34.763 1.00 68.50 111 ASN A C 1
ATOM 891 O O . ASN A 1 111 ? 15.260 3.945 -35.820 1.00 68.50 111 ASN A O 1
ATOM 895 N N . PRO A 1 112 ? 16.076 5.117 -34.077 1.00 61.88 112 PRO A N 1
ATOM 896 C CA . PRO A 1 112 ? 15.414 6.376 -34.427 1.00 61.88 112 PRO A CA 1
ATOM 897 C C . PRO A 1 112 ? 15.841 6.955 -35.788 1.00 61.88 112 PRO A C 1
ATOM 899 O O . PRO A 1 112 ? 15.141 7.800 -36.337 1.00 61.88 112 PRO A O 1
ATOM 902 N N . LYS A 1 113 ? 16.959 6.498 -36.373 1.00 62.44 113 LYS A N 1
ATOM 903 C CA . LYS A 1 113 ? 17.508 7.024 -37.638 1.00 62.44 113 LYS A CA 1
ATOM 904 C C . LYS A 1 113 ? 16.900 6.415 -38.909 1.00 62.44 113 LYS A C 1
ATOM 906 O O . LYS A 1 113 ? 17.319 6.783 -39.998 1.00 62.44 113 LYS A O 1
ATOM 911 N N . ARG A 1 114 ? 15.954 5.474 -38.799 1.00 53.12 114 ARG A N 1
ATOM 912 C CA . ARG A 1 114 ? 15.378 4.761 -39.959 1.00 53.12 114 ARG A CA 1
ATOM 913 C C . ARG A 1 114 ? 14.007 5.283 -40.416 1.00 53.12 114 ARG A C 1
ATOM 915 O O . ARG A 1 114 ? 13.459 4.745 -41.369 1.00 53.12 114 ARG A O 1
ATOM 922 N N . ASN A 1 115 ? 13.471 6.304 -39.744 1.00 52.53 115 ASN A N 1
ATOM 923 C CA . ASN A 1 115 ? 12.182 6.934 -40.061 1.00 52.53 115 ASN A CA 1
ATOM 924 C C . ASN A 1 115 ? 12.334 8.399 -40.533 1.00 52.53 115 ASN A C 1
ATOM 926 O O . ASN A 1 115 ? 11.390 9.173 -40.387 1.00 52.53 115 ASN A O 1
ATOM 930 N N . ALA A 1 116 ? 13.511 8.780 -41.040 1.00 50.94 116 ALA A N 1
ATOM 931 C CA . ALA A 1 116 ? 13.763 10.069 -41.686 1.00 50.94 116 ALA A CA 1
ATOM 932 C C . ALA A 1 116 ? 13.997 9.861 -43.184 1.00 50.94 116 ALA A C 1
ATOM 934 O O . ALA A 1 116 ? 14.703 8.879 -43.517 1.00 50.94 116 ALA A O 1
#